Protein AF-A0A1A0CIY7-F1 (afdb_monomer_lite)

Secondary structure (DSSP, 8-state):
------EEE--HHHHHHHHHH--TT-EEEEE-EEEEEEEEETTEEEEEEEEEE-STT-EEEEE------------------

Organism: Acetobacter pasteurianus (NCBI:txid438)

InterPro domains:
  IPR000424 Primosome PriB/single-strand DNA-binding [PF00436] (3-38)
  IPR012340 Nucleic acid-binding, OB-fold [G3DSA:2.40.50.140] (1-64)
  IPR012340 Nucleic acid-binding, OB-fold [SSF50249] (3-55)

Radius of gyration: 21.5 Å; chains: 1; bounding box: 32×42×74 Å

Foldseek 3Di:
DDDDAAEAEPPPVQVVVCVVPPDVPFDKDWWFDWDWDWDDDPPDTDIDIHGYHNDPRIDIGTDDDPPPPPPPPPDDDDDDD

Structure (mmCIF, N/CA/C/O backbone):
data_AF-A0A1A0CIY7-F1
#
_entry.id   AF-A0A1A0CIY7-F1
#
loop_
_at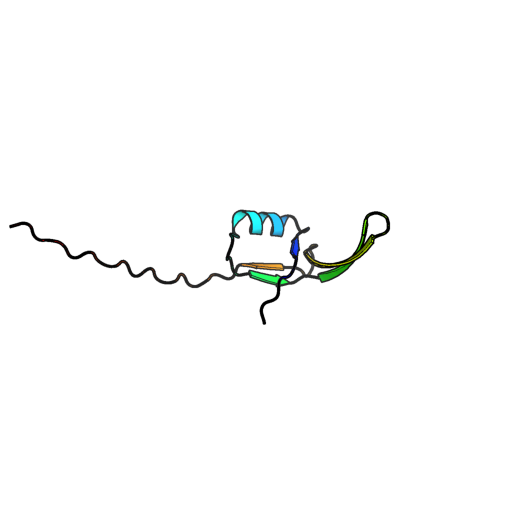om_site.group_PDB
_atom_site.id
_atom_site.type_symbol
_atom_site.label_atom_id
_atom_site.label_alt_id
_atom_site.label_comp_id
_atom_site.label_asym_id
_atom_site.label_entity_id
_atom_site.label_seq_id
_atom_site.pdbx_PDB_ins_code
_atom_site.Cartn_x
_atom_site.Cartn_y
_atom_site.Cartn_z
_atom_site.occupancy
_atom_site.B_iso_or_equiv
_atom_site.auth_seq_id
_atom_site.auth_comp_id
_atom_site.auth_asym_id
_atom_site.auth_atom_id
_atom_site.pdbx_PDB_model_num
ATOM 1 N N . MET A 1 1 ? 15.959 -5.778 13.441 1.00 72.44 1 MET A N 1
ATOM 2 C CA . MET A 1 1 ? 16.186 -5.000 12.204 1.00 72.44 1 MET A CA 1
ATOM 3 C C . MET A 1 1 ? 14.96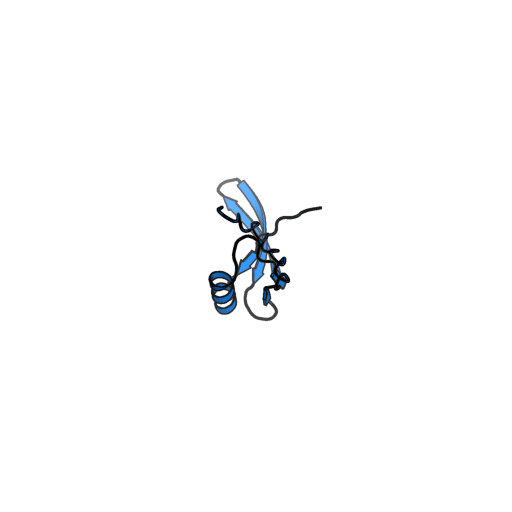0 -4.128 11.965 1.00 72.44 1 MET A C 1
ATOM 5 O O . MET A 1 1 ? 13.881 -4.543 12.375 1.00 72.44 1 MET A O 1
ATOM 9 N N . ARG A 1 2 ? 15.108 -2.913 11.428 1.00 93.19 2 ARG A N 1
ATOM 10 C CA . ARG A 1 2 ? 13.978 -2.018 11.130 1.00 93.19 2 ARG A CA 1
ATOM 11 C C . ARG A 1 2 ? 13.978 -1.765 9.631 1.00 93.19 2 ARG A C 1
ATOM 13 O O . ARG A 1 2 ? 14.946 -1.205 9.134 1.00 93.19 2 ARG A O 1
ATOM 20 N N . GLU A 1 3 ? 12.885 -2.132 8.980 1.00 96.56 3 GLU A N 1
ATOM 21 C CA . GLU A 1 3 ? 12.698 -1.983 7.538 1.00 96.56 3 GLU A CA 1
ATOM 22 C C . GLU A 1 3 ? 11.678 -0.885 7.228 1.00 96.56 3 GLU A C 1
ATOM 24 O O . GLU A 1 3 ? 10.813 -0.566 8.053 1.00 96.56 3 GLU A O 1
ATOM 29 N N . TRP A 1 4 ? 11.787 -0.310 6.032 1.00 96.75 4 TRP A N 1
ATOM 30 C CA . TRP A 1 4 ? 10.817 0.634 5.485 1.00 96.75 4 TRP A CA 1
ATOM 31 C C . TRP A 1 4 ? 10.157 0.013 4.259 1.00 96.75 4 TRP A C 1
ATOM 33 O O . TRP A 1 4 ? 10.839 -0.428 3.339 1.00 96.75 4 TRP A O 1
ATOM 43 N N . HIS A 1 5 ? 8.826 0.006 4.240 1.00 97.75 5 HIS A N 1
ATOM 44 C CA . HIS A 1 5 ? 8.040 -0.530 3.133 1.00 97.75 5 HIS A CA 1
ATOM 45 C C . HIS A 1 5 ? 7.169 0.575 2.535 1.00 97.75 5 HIS A C 1
ATOM 47 O O . HIS A 1 5 ? 6.516 1.320 3.269 1.00 97.75 5 HIS A O 1
ATOM 53 N N . GLN A 1 6 ? 7.147 0.669 1.206 1.00 98.06 6 GLN A N 1
ATOM 54 C CA . GLN A 1 6 ? 6.258 1.573 0.483 1.00 98.06 6 GLN A CA 1
ATOM 55 C C . GLN A 1 6 ? 4.904 0.894 0.263 1.00 98.06 6 GLN A C 1
ATOM 57 O O . GLN A 1 6 ? 4.830 -0.167 -0.359 1.00 98.06 6 GLN A O 1
ATOM 62 N N . ILE A 1 7 ? 3.842 1.505 0.790 1.00 98.06 7 ILE A N 1
ATOM 63 C CA . ILE A 1 7 ? 2.463 1.026 0.652 1.00 98.06 7 ILE A CA 1
ATOM 64 C C . ILE A 1 7 ? 1.723 1.940 -0.326 1.00 98.06 7 ILE A C 1
ATOM 66 O O . ILE A 1 7 ? 1.708 3.156 -0.135 1.00 98.06 7 ILE A O 1
ATOM 70 N N . VAL A 1 8 ? 1.087 1.362 -1.344 1.00 98.00 8 VAL A N 1
ATOM 71 C CA . VAL A 1 8 ? 0.281 2.084 -2.337 1.00 98.00 8 VAL A CA 1
ATOM 72 C C . VAL A 1 8 ? -1.173 1.660 -2.197 1.00 98.00 8 VAL A C 1
ATOM 74 O O . VAL A 1 8 ? -1.514 0.506 -2.448 1.00 98.00 8 VAL A O 1
ATOM 77 N N . CYS A 1 9 ? -2.038 2.593 -1.798 1.00 97.88 9 CYS A N 1
ATOM 78 C CA . CYS A 1 9 ? -3.464 2.334 -1.624 1.00 97.88 9 CYS A CA 1
ATOM 79 C C . CYS A 1 9 ? -4.263 2.845 -2.825 1.00 97.88 9 CYS A C 1
ATOM 81 O O . CYS A 1 9 ? -4.395 4.053 -3.003 1.00 97.88 9 CYS A O 1
ATOM 83 N N . LEU A 1 10 ? -4.767 1.920 -3.641 1.00 97.38 10 LEU A N 1
ATOM 84 C CA . LEU A 1 10 ? -5.623 2.187 -4.801 1.00 97.38 10 LEU A CA 1
ATOM 85 C C . LEU A 1 10 ? -7.108 1.937 -4.488 1.00 97.38 10 LEU A C 1
ATOM 87 O O . LEU A 1 10 ? -7.978 2.459 -5.180 1.00 97.38 10 LEU A O 1
ATOM 91 N N . ASP A 1 11 ? -7.412 1.166 -3.439 1.00 97.12 11 ASP A N 1
ATOM 92 C CA . ASP A 1 11 ? -8.774 1.019 -2.924 1.00 97.12 11 ASP A CA 1
ATOM 93 C C . ASP A 1 11 ? -9.250 2.330 -2.273 1.00 97.12 11 ASP A C 1
ATOM 95 O O . ASP A 1 11 ? -8.756 2.748 -1.220 1.00 97.12 11 ASP A O 1
ATOM 99 N N . GLN A 1 12 ? -10.237 2.983 -2.897 1.00 96.25 12 GLN A N 1
ATOM 100 C CA . GLN A 1 12 ? -10.721 4.300 -2.469 1.00 96.25 12 GLN A CA 1
ATOM 101 C C . GLN A 1 12 ? -11.271 4.292 -1.037 1.00 96.25 12 GLN A C 1
ATOM 103 O O . GLN A 1 12 ? -11.041 5.229 -0.272 1.00 96.25 12 GLN A O 1
ATOM 108 N N . ARG A 1 13 ? -11.979 3.228 -0.640 1.00 95.56 13 ARG A N 1
ATOM 109 C CA . ARG A 1 13 ? -12.591 3.122 0.692 1.00 95.56 13 ARG A CA 1
ATOM 110 C C . ARG A 1 13 ? -11.514 3.075 1.778 1.00 95.56 13 ARG A C 1
ATOM 112 O O . ARG A 1 13 ? -11.646 3.745 2.808 1.00 95.56 13 ARG A O 1
ATOM 119 N N . LEU A 1 14 ? -10.453 2.299 1.562 1.00 96.38 14 LEU A N 1
ATOM 120 C CA . LEU A 1 14 ? -9.319 2.197 2.481 1.00 96.38 14 LEU A CA 1
ATOM 121 C C . LEU A 1 14 ? -8.456 3.466 2.469 1.00 96.38 14 LEU A C 1
ATOM 123 O O . LEU A 1 14 ? -8.036 3.924 3.53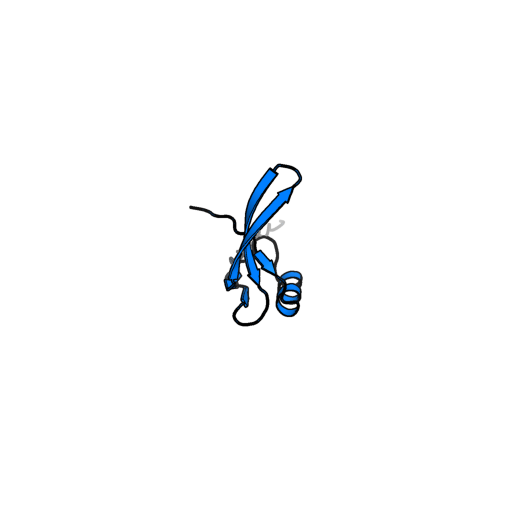8 1.00 96.38 14 LEU A O 1
ATOM 127 N N . ALA A 1 15 ? -8.244 4.087 1.306 1.00 96.56 15 ALA A N 1
ATOM 128 C CA . ALA A 1 15 ? -7.565 5.379 1.201 1.00 96.56 15 ALA A CA 1
ATOM 129 C C . ALA A 1 15 ? -8.290 6.455 2.029 1.00 96.56 15 ALA A C 1
ATOM 131 O O . ALA A 1 15 ? -7.698 7.101 2.894 1.00 96.56 15 ALA A O 1
ATOM 132 N N . ASP A 1 16 ? -9.605 6.570 1.869 1.00 96.88 16 ASP A N 1
ATOM 133 C CA . ASP A 1 16 ? -10.439 7.502 2.623 1.00 96.88 16 ASP A CA 1
ATOM 134 C C . ASP A 1 16 ? -10.382 7.262 4.138 1.00 96.88 16 ASP A C 1
ATOM 136 O O . ASP A 1 16 ? -10.279 8.194 4.943 1.00 96.88 16 ASP A O 1
ATOM 140 N N . MET A 1 17 ? -10.459 5.998 4.559 1.00 94.94 17 MET A N 1
ATOM 141 C CA . MET A 1 17 ? -10.361 5.628 5.968 1.00 94.94 17 MET A CA 1
ATOM 142 C C . MET A 1 17 ? -8.991 6.001 6.554 1.00 94.94 17 MET A C 1
ATOM 144 O O . MET A 1 17 ? -8.938 6.590 7.638 1.00 94.94 17 MET A O 1
ATOM 148 N N . THR A 1 18 ? -7.902 5.676 5.856 1.00 95.25 18 THR A N 1
ATOM 149 C CA . THR A 1 18 ? -6.535 5.954 6.319 1.00 95.25 18 THR A CA 1
ATOM 150 C C . THR A 1 18 ? -6.244 7.450 6.366 1.00 95.25 18 THR A C 1
ATOM 152 O O . THR A 1 18 ? -5.746 7.921 7.385 1.00 95.25 18 THR A O 1
ATOM 155 N N . MET A 1 19 ? -6.647 8.233 5.361 1.00 95.88 19 MET A N 1
ATOM 156 C CA . MET A 1 19 ? -6.513 9.698 5.388 1.00 95.88 19 MET A CA 1
ATOM 157 C C . MET A 1 19 ? -7.232 10.323 6.596 1.00 95.88 19 MET A C 1
ATOM 159 O O . MET A 1 19 ? -6.700 11.208 7.277 1.00 95.88 19 MET A O 1
ATOM 163 N N . ARG A 1 20 ? -8.433 9.830 6.926 1.00 95.75 20 ARG A N 1
ATOM 164 C CA . ARG A 1 20 ? -9.200 10.336 8.074 1.00 95.75 20 ARG A CA 1
ATOM 165 C C . ARG A 1 20 ? -8.588 9.944 9.418 1.00 95.75 20 ARG A C 1
ATOM 167 O O . ARG A 1 20 ? -8.504 10.799 10.303 1.00 95.75 20 ARG A O 1
ATOM 174 N N . LYS A 1 21 ? -8.179 8.681 9.583 1.00 93.94 21 LYS A N 1
ATOM 175 C CA . LYS A 1 21 ? -7.858 8.091 10.897 1.00 93.94 21 LYS A CA 1
ATOM 176 C C . LYS A 1 21 ? -6.364 7.923 11.188 1.00 93.94 21 LYS A C 1
ATOM 178 O O . LYS A 1 21 ? -5.977 7.994 12.353 1.00 93.94 21 LYS A O 1
ATOM 183 N N . CYS A 1 22 ? -5.521 7.713 10.181 1.00 94.38 22 CYS A N 1
ATOM 184 C CA . CYS A 1 22 ? -4.087 7.526 10.389 1.00 94.38 22 CYS A CA 1
ATOM 185 C C . CYS A 1 22 ? -3.369 8.868 10.551 1.00 94.38 22 CYS A C 1
ATOM 187 O O . CYS A 1 22 ? -3.676 9.868 9.899 1.00 94.38 22 CYS A O 1
ATOM 189 N N . ARG A 1 23 ? -2.368 8.887 11.424 1.00 94.25 23 ARG A N 1
ATOM 190 C CA . ARG A 1 23 ? -1.406 9.975 11.598 1.00 94.25 23 ARG A CA 1
ATOM 191 C C . ARG A 1 23 ? -0.007 9.369 11.644 1.00 94.25 23 ARG A C 1
ATOM 193 O O . ARG A 1 23 ? 0.159 8.155 11.757 1.00 94.25 23 ARG A O 1
ATOM 200 N N . LYS A 1 24 ? 1.024 10.210 11.579 1.00 95.12 24 LYS A N 1
ATOM 201 C CA . LYS A 1 24 ? 2.398 9.746 11.797 1.00 95.12 24 LYS A CA 1
ATOM 202 C C . LYS A 1 24 ? 2.483 9.011 13.143 1.00 95.12 24 LYS A C 1
ATOM 204 O O . LYS A 1 24 ? 2.104 9.567 14.170 1.00 95.12 24 LYS A O 1
ATOM 209 N N . GLY A 1 25 ? 2.982 7.775 13.120 1.00 93.25 25 GLY A N 1
ATOM 210 C CA . GLY A 1 25 ? 3.094 6.913 14.302 1.00 93.25 25 GLY A CA 1
ATOM 211 C C . GLY A 1 25 ? 1.881 6.018 14.579 1.00 93.25 25 GLY A C 1
ATOM 212 O O . GLY A 1 25 ? 1.944 5.223 15.512 1.00 93.25 25 GLY A O 1
ATOM 213 N N . THR A 1 26 ? 0.802 6.102 13.791 1.00 93.94 26 THR A N 1
ATOM 214 C CA . THR A 1 26 ? -0.292 5.123 13.856 1.00 93.94 26 THR A CA 1
ATOM 215 C C . THR A 1 26 ? 0.239 3.732 13.528 1.00 93.94 26 THR A C 1
ATOM 217 O O . THR A 1 26 ? 0.895 3.540 12.506 1.00 93.94 26 THR A O 1
ATOM 220 N N . GLN A 1 27 ? -0.056 2.764 14.393 1.00 95.44 27 GLN A N 1
ATOM 221 C CA . GLN A 1 27 ? 0.224 1.361 14.123 1.00 95.44 27 GLN A CA 1
ATOM 222 C C . GLN A 1 27 ? -0.883 0.776 13.253 1.00 95.44 27 GLN A C 1
ATOM 224 O O . GLN A 1 27 ? -2.068 1.009 13.493 1.00 95.44 27 GLN A O 1
ATOM 229 N N . VAL A 1 28 ? -0.483 0.026 12.234 1.00 96.38 28 VAL A N 1
ATOM 230 C CA . VAL A 1 28 ? -1.391 -0.600 11.277 1.00 96.38 28 VAL A CA 1
ATOM 231 C C . VAL A 1 28 ? -0.943 -2.028 10.993 1.00 96.38 28 VAL A C 1
ATOM 233 O O . VAL A 1 28 ? 0.255 -2.308 10.961 1.00 96.38 28 VAL A O 1
ATOM 236 N N . LEU A 1 29 ? -1.912 -2.909 10.778 1.00 97.19 29 LEU A N 1
ATOM 237 C CA . LEU A 1 29 ? -1.740 -4.174 10.077 1.00 97.19 29 LEU A CA 1
ATOM 238 C C . LEU A 1 29 ? -2.114 -3.937 8.609 1.00 97.19 29 LEU A C 1
ATOM 240 O O . LEU A 1 29 ? -3.137 -3.311 8.334 1.00 97.19 29 LEU A O 1
ATOM 244 N N . VAL A 1 30 ? -1.279 -4.409 7.685 1.00 97.62 30 VAL A N 1
ATOM 245 C CA . VAL A 1 30 ? -1.479 -4.239 6.240 1.00 97.62 30 VAL A CA 1
ATOM 246 C C . VAL A 1 30 ? -1.419 -5.604 5.573 1.00 97.62 30 VAL A C 1
ATOM 248 O O . VAL A 1 30 ? -0.429 -6.316 5.728 1.00 97.62 30 VAL A O 1
ATOM 251 N N . GLU A 1 31 ? -2.451 -5.934 4.804 1.00 98.19 31 GLU A N 1
ATOM 252 C CA . GLU A 1 31 ? -2.483 -7.085 3.906 1.00 98.19 31 GLU A CA 1
ATOM 253 C C . GLU A 1 31 ? -2.608 -6.572 2.475 1.00 98.19 31 GLU A C 1
ATOM 255 O O . GLU A 1 31 ? -3.541 -5.843 2.143 1.00 98.19 31 GLU A O 1
ATOM 260 N N . GLY A 1 32 ? -1.642 -6.914 1.629 1.00 98.00 32 GLY A N 1
ATOM 261 C CA . GLY A 1 32 ? -1.566 -6.404 0.269 1.00 98.00 32 GLY A CA 1
ATOM 262 C C . GLY A 1 32 ? -0.720 -7.283 -0.632 1.00 98.00 32 GLY A C 1
ATOM 263 O O . GLY A 1 32 ? -0.103 -8.254 -0.194 1.00 98.00 32 GLY A O 1
ATOM 264 N N . ARG A 1 33 ? -0.670 -6.925 -1.913 1.00 97.88 33 ARG A N 1
ATOM 265 C CA . ARG A 1 33 ? 0.090 -7.667 -2.922 1.00 97.88 33 ARG A CA 1
ATOM 266 C C . ARG A 1 33 ? 1.461 -7.041 -3.111 1.00 97.88 33 ARG A C 1
ATOM 268 O O . ARG A 1 33 ? 1.557 -5.848 -3.392 1.00 97.88 33 ARG A O 1
ATOM 275 N N . LEU A 1 34 ? 2.516 -7.845 -3.013 1.00 98.06 34 LEU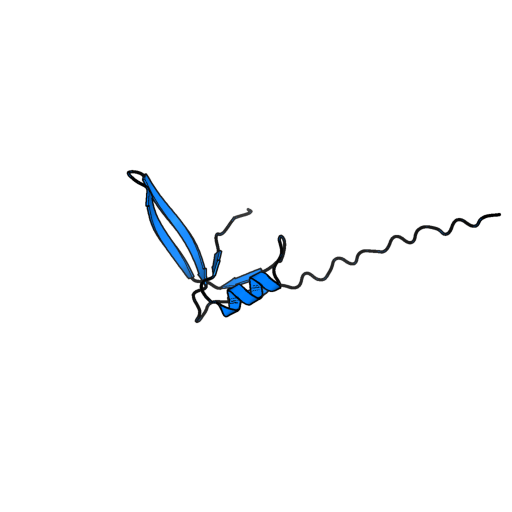 A N 1
ATOM 276 C CA . LEU A 1 34 ? 3.854 -7.399 -3.386 1.00 98.06 34 LEU A CA 1
ATOM 277 C C . LEU A 1 34 ? 3.916 -7.217 -4.906 1.00 98.06 34 LEU A C 1
ATOM 279 O O . LEU A 1 34 ? 3.633 -8.152 -5.656 1.00 98.06 34 LEU A O 1
ATOM 283 N N . ARG A 1 35 ? 4.292 -6.025 -5.363 1.00 97.75 35 ARG A N 1
ATOM 284 C CA . ARG A 1 35 ? 4.518 -5.736 -6.779 1.00 97.75 35 ARG A CA 1
ATOM 285 C C . ARG A 1 35 ? 5.922 -5.195 -6.986 1.00 97.75 35 ARG A C 1
ATOM 287 O O . ARG A 1 35 ? 6.368 -4.322 -6.249 1.00 97.75 35 ARG A O 1
ATOM 294 N N . ALA A 1 36 ? 6.586 -5.704 -8.016 1.00 98.19 36 ALA A N 1
ATOM 295 C CA . ALA A 1 36 ? 7.860 -5.201 -8.503 1.00 98.19 36 ALA A CA 1
ATOM 296 C C . ALA A 1 36 ? 7.624 -4.526 -9.857 1.00 98.19 36 ALA A C 1
ATOM 298 O O . ALA A 1 36 ? 7.126 -5.158 -10.787 1.00 98.19 36 ALA A O 1
ATOM 299 N N . THR A 1 37 ? 7.963 -3.245 -9.958 1.00 97.19 37 THR A N 1
ATOM 300 C CA . THR A 1 37 ? 7.823 -2.459 -11.187 1.00 97.19 37 THR A CA 1
ATOM 301 C C . THR A 1 37 ? 9.206 -2.063 -11.678 1.00 97.19 37 THR A C 1
ATOM 303 O O . THR A 1 37 ? 9.978 -1.475 -10.920 1.00 97.19 37 THR A O 1
ATOM 306 N N . LEU A 1 38 ? 9.522 -2.363 -12.939 1.00 97.69 38 LEU A N 1
ATOM 307 C CA . LEU A 1 38 ? 10.708 -1.813 -13.588 1.00 97.69 38 LEU A CA 1
ATOM 308 C C . LEU A 1 38 ? 10.446 -0.336 -13.895 1.00 97.69 38 LEU A C 1
ATOM 310 O O . LEU A 1 38 ? 9.564 -0.007 -14.685 1.00 97.69 38 LEU A O 1
ATOM 314 N N . VAL A 1 39 ? 11.199 0.547 -13.253 1.00 97.38 39 VAL A N 1
ATOM 315 C CA . VAL A 1 39 ? 11.164 1.987 -13.502 1.00 97.38 39 VAL A CA 1
ATOM 316 C C . VAL A 1 39 ? 12.304 2.325 -14.453 1.00 97.38 39 VAL A C 1
ATOM 318 O O . VAL A 1 39 ? 13.421 1.844 -14.274 1.00 97.38 39 VAL A O 1
ATOM 321 N N . SER A 1 40 ? 12.006 3.113 -15.486 1.00 96.75 40 SER A N 1
ATOM 322 C CA . SER A 1 40 ? 12.989 3.609 -16.452 1.00 96.75 40 SER A CA 1
ATOM 323 C C . SER A 1 40 ? 12.930 5.131 -16.492 1.00 96.75 40 SER A C 1
ATOM 325 O O . SER A 1 40 ? 11.885 5.695 -16.813 1.00 96.75 40 SER A O 1
ATOM 327 N N . GLU A 1 41 ? 14.047 5.786 -16.190 1.00 95.19 41 GLU A N 1
ATOM 328 C CA . GLU A 1 41 ? 14.213 7.236 -16.310 1.00 95.19 41 GLU A CA 1
ATOM 329 C C . GLU A 1 41 ? 15.439 7.525 -17.185 1.00 95.19 41 GLU A C 1
ATOM 331 O O . GLU A 1 41 ? 16.591 7.454 -16.749 1.00 95.19 41 GLU A O 1
ATOM 336 N N . GLY A 1 42 ? 15.188 7.797 -18.471 1.00 92.94 42 GLY A N 1
ATOM 337 C CA . GLY A 1 42 ? 16.245 7.918 -19.476 1.00 92.94 42 GLY A CA 1
ATOM 338 C C . GLY A 1 42 ? 17.043 6.609 -19.604 1.00 92.94 42 GLY A C 1
ATOM 339 O O . GLY A 1 42 ? 16.434 5.562 -19.824 1.00 92.94 42 GLY A O 1
ATOM 340 N N . PRO A 1 43 ? 18.384 6.635 -19.479 1.00 93.88 43 PRO A N 1
ATOM 341 C CA . PRO A 1 43 ? 19.206 5.425 -19.523 1.00 93.88 43 PRO A CA 1
ATOM 342 C C . PRO A 1 43 ? 19.211 4.631 -18.203 1.00 93.88 43 PRO A C 1
ATOM 344 O O . PRO A 1 43 ? 19.731 3.518 -18.174 1.00 93.88 43 PRO A O 1
ATOM 347 N N . ALA A 1 44 ? 18.689 5.186 -17.104 1.00 95.50 44 ALA A N 1
ATOM 348 C CA . ALA A 1 44 ? 18.702 4.532 -15.800 1.00 95.50 44 ALA A CA 1
ATOM 349 C C . ALA A 1 44 ? 17.488 3.608 -15.625 1.00 95.50 44 ALA A C 1
ATOM 351 O O . ALA A 1 44 ? 16.357 3.989 -15.931 1.00 95.50 44 ALA A O 1
ATOM 352 N N . GLN A 1 45 ? 17.725 2.409 -15.083 1.00 97.44 45 GLN A N 1
ATOM 353 C CA . GLN A 1 45 ? 16.683 1.435 -14.761 1.00 97.44 45 GLN A CA 1
ATOM 354 C C . GLN A 1 45 ? 16.871 0.866 -13.357 1.00 97.44 45 GLN A C 1
ATOM 356 O O . GLN A 1 45 ? 17.990 0.560 -12.945 1.00 97.44 45 GLN A O 1
ATOM 361 N N . TRP A 1 46 ? 15.771 0.698 -12.627 1.00 97.69 46 TRP A N 1
ATOM 362 C CA . TRP A 1 46 ? 15.763 0.031 -11.325 1.00 97.69 46 TRP A CA 1
ATOM 363 C C . TRP A 1 46 ? 14.409 -0.615 -11.042 1.00 97.69 46 TRP A C 1
ATOM 365 O O . TRP A 1 46 ? 13.396 -0.297 -11.665 1.00 97.69 46 TRP A O 1
ATOM 375 N N . VAL A 1 47 ? 14.383 -1.531 -10.075 1.00 97.88 47 VAL A N 1
ATOM 376 C CA . VAL A 1 47 ? 13.145 -2.164 -9.611 1.00 97.88 47 VAL A CA 1
ATOM 377 C C . VAL A 1 47 ? 12.621 -1.405 -8.399 1.00 97.88 47 VAL A C 1
ATOM 379 O O . VAL A 1 47 ? 13.319 -1.264 -7.396 1.00 97.88 47 VAL A O 1
ATOM 382 N N . ARG A 1 48 ? 11.375 -0.936 -8.479 1.00 97.62 48 ARG A N 1
ATOM 383 C CA . ARG A 1 48 ? 10.632 -0.413 -7.333 1.00 97.62 48 ARG A CA 1
ATOM 384 C C . ARG A 1 48 ? 9.692 -1.492 -6.810 1.00 97.62 48 ARG A C 1
ATOM 386 O O . ARG A 1 48 ? 8.840 -1.980 -7.552 1.00 97.62 48 ARG A O 1
ATOM 393 N N . THR A 1 49 ? 9.845 -1.836 -5.535 1.00 98.31 49 THR A N 1
ATOM 394 C CA . THR A 1 49 ? 9.019 -2.839 -4.857 1.00 98.31 49 THR A CA 1
ATOM 395 C C . THR A 1 49 ? 8.035 -2.159 -3.914 1.00 98.31 49 THR A C 1
ATOM 397 O O . THR A 1 49 ? 8.438 -1.397 -3.037 1.00 98.31 49 THR A O 1
ATOM 400 N N . GLU A 1 50 ? 6.748 -2.439 -4.086 1.00 98.50 50 GLU A N 1
ATOM 401 C CA . GLU A 1 50 ? 5.650 -1.800 -3.355 1.00 98.50 50 GLU A CA 1
ATOM 402 C C . GLU A 1 50 ? 4.660 -2.860 -2.858 1.00 98.50 50 GLU A C 1
ATOM 404 O O . GLU A 1 50 ? 4.465 -3.893 -3.500 1.00 98.50 50 GLU A O 1
ATOM 409 N N . ILE A 1 51 ? 4.010 -2.602 -1.722 1.00 98.44 51 ILE A N 1
ATOM 410 C CA . ILE A 1 51 ? 2.837 -3.365 -1.277 1.00 98.44 51 ILE A CA 1
ATOM 411 C C . ILE A 1 51 ? 1.603 -2.606 -1.758 1.00 98.44 51 ILE A C 1
ATOM 413 O O . ILE A 1 51 ? 1.357 -1.478 -1.330 1.00 98.44 51 ILE A O 1
ATOM 417 N N . VAL A 1 52 ? 0.838 -3.212 -2.659 1.00 98.25 52 VAL A N 1
ATOM 418 C CA . VAL A 1 52 ? -0.308 -2.577 -3.317 1.00 98.25 52 VAL A CA 1
ATOM 419 C C . VAL A 1 52 ? -1.619 -3.090 -2.728 1.00 98.25 52 VAL A C 1
ATOM 421 O O . VAL A 1 52 ? -1.814 -4.297 -2.585 1.00 98.25 52 VAL A O 1
ATOM 424 N N . ILE A 1 53 ? -2.508 -2.152 -2.405 1.00 98.25 53 ILE A N 1
ATOM 425 C CA . ILE A 1 53 ? -3.857 -2.370 -1.876 1.00 98.25 53 ILE A CA 1
ATOM 426 C C . ILE A 1 53 ? -4.845 -1.962 -2.970 1.00 98.25 53 ILE A C 1
ATOM 428 O O . ILE A 1 53 ? -5.181 -0.789 -3.110 1.00 98.25 53 ILE A O 1
ATOM 432 N N . ASP A 1 54 ? -5.263 -2.920 -3.789 1.00 95.62 54 ASP A N 1
ATOM 433 C CA . ASP A 1 54 ? -6.062 -2.727 -5.010 1.00 95.62 54 ASP A CA 1
ATOM 434 C C . ASP A 1 54 ? -7.468 -3.350 -4.927 1.00 95.62 54 ASP A C 1
ATOM 436 O O . ASP A 1 54 ? -8.134 -3.532 -5.945 1.00 95.62 54 ASP A O 1
ATOM 440 N N . GLY A 1 55 ? -7.939 -3.646 -3.711 1.00 90.38 55 GLY A N 1
ATOM 441 C CA . GLY A 1 55 ? -9.307 -4.082 -3.433 1.00 90.38 55 GLY A CA 1
ATOM 442 C C . GLY A 1 55 ? -9.368 -5.489 -2.845 1.00 90.38 55 GLY A C 1
ATOM 443 O O . GLY A 1 55 ? -8.904 -5.720 -1.732 1.00 90.38 55 GLY A O 1
ATOM 444 N N . SER A 1 56 ? -9.981 -6.431 -3.570 1.00 91.75 56 SER A N 1
ATOM 445 C CA . SER A 1 56 ? -10.303 -7.772 -3.055 1.00 91.75 56 SER A CA 1
ATOM 446 C C . SER A 1 56 ? -9.088 -8.490 -2.458 1.00 91.75 56 SER A C 1
ATOM 448 O O . SER A 1 56 ? -8.063 -8.635 -3.129 1.00 91.75 56 SER A O 1
ATOM 450 N N . GLY A 1 57 ? -9.228 -8.990 -1.225 1.00 93.62 57 GLY A N 1
ATOM 451 C CA . GLY A 1 57 ? -8.168 -9.699 -0.498 1.00 93.62 57 GLY A CA 1
ATOM 452 C C . GLY A 1 57 ? -7.027 -8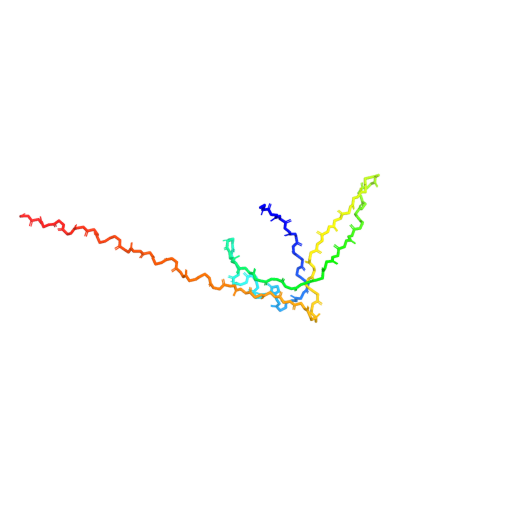.801 -0.011 1.00 93.62 57 GLY A C 1
ATOM 453 O O . GLY A 1 57 ? -5.934 -9.293 0.232 1.00 93.62 57 GLY A O 1
ATOM 454 N N . CYS A 1 58 ? -7.236 -7.487 0.061 1.00 97.75 58 CYS A N 1
ATOM 455 C CA . CYS A 1 58 ? -6.315 -6.554 0.699 1.00 97.75 58 CYS A CA 1
ATOM 456 C C . CYS A 1 58 ? -7.044 -5.797 1.809 1.00 97.75 58 CYS A C 1
ATOM 458 O O . CYS A 1 58 ? -8.243 -5.528 1.702 1.00 97.75 58 CYS A O 1
ATOM 460 N N . ASP A 1 59 ? -6.321 -5.424 2.861 1.00 97.19 59 ASP A N 1
ATOM 461 C CA . ASP A 1 59 ? -6.892 -4.683 3.980 1.00 97.19 59 ASP A CA 1
ATOM 462 C C . ASP A 1 59 ? -5.860 -3.802 4.693 1.00 97.19 59 ASP A C 1
ATOM 464 O O . ASP A 1 59 ? -4.648 -4.034 4.649 1.00 97.19 59 ASP A O 1
ATOM 468 N N . ILE A 1 60 ? -6.365 -2.770 5.370 1.00 97.06 60 ILE A N 1
ATOM 469 C CA . ILE A 1 60 ? -5.594 -1.960 6.309 1.00 97.06 60 ILE A CA 1
ATOM 470 C C . ILE A 1 60 ? -6.384 -1.887 7.612 1.00 97.06 60 ILE A C 1
ATOM 472 O O . ILE A 1 60 ? -7.409 -1.214 7.696 1.00 97.06 60 ILE A O 1
ATOM 476 N N . THR A 1 61 ? -5.866 -2.506 8.666 1.00 95.81 61 THR A N 1
ATOM 477 C CA . THR A 1 61 ? -6.462 -2.443 10.001 1.00 95.81 61 THR A CA 1
ATOM 478 C C . THR A 1 61 ? -5.647 -1.502 10.883 1.00 95.81 61 THR A C 1
ATOM 480 O O . THR A 1 61 ? -4.447 -1.687 11.079 1.00 95.81 61 THR A O 1
ATOM 483 N N . ILE A 1 62 ? -6.295 -0.480 11.448 1.00 94.50 62 ILE A N 1
ATOM 484 C CA . ILE A 1 62 ? -5.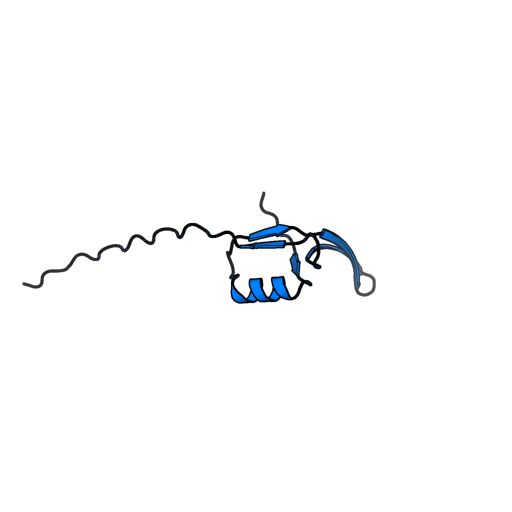665 0.413 12.429 1.00 94.50 62 ILE A CA 1
ATOM 485 C C . ILE A 1 62 ? -5.627 -0.294 13.778 1.00 94.50 62 ILE A C 1
ATOM 487 O O . ILE A 1 62 ? -6.667 -0.657 14.323 1.00 94.50 62 ILE A O 1
ATOM 491 N N . LEU A 1 63 ? -4.427 -0.450 14.327 1.00 93.75 63 LEU A N 1
ATOM 492 C CA . LEU A 1 63 ? -4.223 -1.055 15.632 1.00 93.75 63 LEU A CA 1
ATOM 493 C C . LEU A 1 63 ? -4.330 0.047 16.688 1.00 93.75 63 LEU A C 1
ATOM 495 O O . LEU A 1 63 ? -3.549 1.005 16.689 1.00 93.75 63 LEU A O 1
ATOM 499 N N . GLU A 1 64 ? -5.315 -0.051 17.583 1.00 78.88 64 GLU A N 1
ATOM 500 C CA . GLU A 1 64 ? -5.368 0.846 18.733 1.00 78.88 64 GLU A CA 1
ATOM 501 C C . GLU A 1 64 ? -4.203 0.530 19.672 1.00 78.88 64 GLU A C 1
ATOM 503 O O . GLU A 1 64 ? -4.171 -0.494 20.351 1.00 78.88 64 GLU A O 1
ATOM 508 N N . LEU A 1 65 ? -3.249 1.457 19.747 1.00 60.81 65 LEU A N 1
ATOM 509 C CA . LEU A 1 65 ? -2.345 1.526 20.882 1.00 60.81 65 LEU A CA 1
ATOM 510 C C . LEU A 1 65 ? -3.200 1.824 22.113 1.00 60.81 65 LEU A C 1
ATOM 512 O O . LEU A 1 65 ? -3.795 2.903 22.206 1.00 60.81 65 LEU A O 1
ATOM 516 N N . SER A 1 66 ? -3.238 0.891 23.065 1.00 50.19 66 SER A N 1
ATOM 517 C CA . SER A 1 66 ? -3.673 1.174 24.429 1.00 50.19 66 SER A CA 1
ATOM 518 C C . SER A 1 66 ? -2.990 2.471 24.863 1.00 50.19 66 SER A C 1
ATOM 520 O O . SER A 1 66 ? -1.763 2.556 24.936 1.00 50.19 66 SER A O 1
ATOM 522 N N . LYS A 1 67 ? -3.779 3.547 25.007 1.00 56.06 67 LYS A N 1
ATOM 523 C CA . LYS A 1 67 ? -3.239 4.891 25.246 1.00 56.06 67 LYS A CA 1
ATOM 524 C C . LYS A 1 67 ? -2.259 4.797 26.417 1.00 56.06 67 LYS A C 1
ATOM 526 O O . LYS A 1 67 ? -2.681 4.333 27.478 1.00 56.06 67 LYS A O 1
ATOM 531 N N . PRO A 1 68 ? -0.996 5.247 26.293 1.00 51.41 68 PRO A N 1
ATOM 532 C CA . PRO A 1 68 ? -0.148 5.353 27.462 1.00 51.41 68 PRO A CA 1
ATOM 533 C C . PRO A 1 68 ? -0.853 6.320 28.407 1.00 51.41 68 PRO A C 1
ATOM 535 O O . PRO A 1 68 ? -1.076 7.487 28.071 1.00 51.41 68 PRO A O 1
ATOM 538 N N . THR A 1 69 ? -1.288 5.811 29.557 1.00 55.38 69 THR A N 1
ATOM 539 C CA . THR A 1 69 ? -1.960 6.589 30.590 1.00 55.38 69 THR A CA 1
ATOM 540 C C . THR A 1 69 ? -1.052 7.758 30.943 1.00 55.38 69 THR A C 1
ATOM 542 O O . THR A 1 69 ? -0.075 7.595 31.672 1.00 55.38 69 THR A O 1
ATOM 545 N N . ARG A 1 70 ? -1.343 8.956 30.420 1.00 57.66 70 ARG A N 1
ATOM 546 C CA . ARG A 1 70 ? -0.717 10.192 30.893 1.00 57.66 70 ARG A CA 1
ATOM 547 C C . ARG A 1 70 ? -1.090 10.315 32.367 1.00 57.66 70 ARG A C 1
ATOM 549 O O . ARG A 1 70 ? -2.171 10.804 32.694 1.00 57.66 70 ARG A O 1
ATOM 556 N N . ARG A 1 71 ? -0.216 9.853 33.268 1.00 58.41 71 ARG A N 1
ATOM 557 C CA . ARG A 1 71 ? -0.318 10.152 34.697 1.00 58.41 71 ARG A CA 1
ATOM 558 C C . ARG A 1 71 ? -0.288 11.672 34.811 1.00 58.41 71 ARG A C 1
ATOM 560 O O . ARG A 1 71 ? 0.749 12.293 34.596 1.00 58.41 71 ARG A O 1
ATOM 567 N N . LYS A 1 72 ? -1.441 12.288 35.090 1.00 53.94 72 LYS A N 1
ATOM 568 C CA . LYS A 1 72 ? -1.496 13.704 35.455 1.00 53.94 72 LYS A CA 1
ATOM 569 C C . LYS A 1 72 ? -0.663 13.852 36.725 1.00 53.94 72 LYS A C 1
ATOM 571 O O . LYS A 1 72 ? -1.097 13.427 37.793 1.00 53.94 72 LYS A O 1
ATOM 576 N N . VAL A 1 73 ? 0.533 14.422 36.607 1.00 62.94 73 VAL A N 1
ATOM 577 C CA . VAL A 1 73 ? 1.313 14.854 37.768 1.00 62.94 73 VAL A CA 1
ATOM 578 C C . VAL A 1 73 ? 0.463 15.907 38.476 1.00 62.94 73 VAL A C 1
ATOM 580 O O . VAL A 1 73 ? 0.260 17.005 37.955 1.00 62.94 73 VAL A O 1
ATOM 583 N N . LYS A 1 74 ? -0.119 15.552 39.627 1.00 64.12 74 LYS A N 1
ATOM 584 C CA . LYS A 1 74 ? -0.808 16.515 40.490 1.00 64.12 74 LYS A CA 1
ATOM 585 C C . LYS A 1 74 ? 0.243 17.527 40.944 1.00 64.12 74 LYS A C 1
ATOM 587 O O . LYS A 1 74 ? 1.122 17.178 41.724 1.00 64.12 74 LYS A O 1
ATOM 592 N N . LYS A 1 75 ? 0.167 18.768 40.452 1.00 61.69 75 LYS A N 1
ATOM 593 C CA . LYS A 1 75 ? 0.949 19.868 41.030 1.00 61.69 75 LYS A CA 1
ATOM 594 C C . LYS A 1 75 ? 0.532 20.023 42.502 1.00 61.69 75 LYS A C 1
ATOM 596 O O . LYS A 1 75 ? -0.676 20.053 42.764 1.00 61.69 75 LYS A O 1
ATOM 601 N N . PRO A 1 76 ? 1.475 20.095 43.455 1.00 63.16 76 PRO A N 1
ATOM 602 C CA . PRO A 1 76 ? 1.136 20.332 44.849 1.00 63.16 76 PRO A CA 1
ATOM 603 C C . PRO A 1 76 ? 0.438 21.691 44.974 1.00 63.16 76 PRO A C 1
ATOM 605 O O . PRO A 1 76 ? 0.876 22.689 44.400 1.00 63.16 76 PRO A O 1
ATOM 608 N N . ARG A 1 77 ? -0.690 21.720 45.692 1.00 64.94 77 ARG A N 1
ATOM 609 C CA . ARG A 1 77 ? -1.380 22.966 46.038 1.00 64.94 77 ARG A CA 1
ATOM 610 C C . ARG A 1 77 ? -0.502 23.719 47.034 1.00 64.94 77 ARG A C 1
ATOM 612 O O . ARG A 1 77 ? -0.406 23.309 48.187 1.00 64.94 77 ARG A O 1
ATOM 619 N N . VAL A 1 78 ? 0.124 24.804 46.590 1.00 68.50 78 VAL A N 1
ATOM 620 C CA . VAL A 1 78 ? 0.774 25.766 47.485 1.00 68.50 78 VAL A CA 1
ATOM 621 C C . VAL A 1 78 ? -0.331 26.436 48.303 1.00 68.50 78 VAL A C 1
ATOM 623 O O . VAL A 1 78 ? -1.189 27.117 47.740 1.00 68.50 78 VAL A O 1
ATOM 626 N N . ARG A 1 79 ? -0.356 26.192 49.617 1.00 63.06 79 ARG A N 1
ATOM 627 C CA . ARG A 1 79 ? -1.185 26.964 50.549 1.00 63.06 79 ARG A CA 1
ATOM 628 C C . ARG A 1 79 ? -0.529 28.336 50.704 1.00 63.06 79 ARG A C 1
ATOM 630 O O . ARG A 1 79 ? 0.647 28.401 51.047 1.00 63.06 79 ARG A O 1
ATOM 637 N N . LYS A 1 80 ? -1.261 29.407 50.394 1.00 62.50 80 LYS A N 1
ATOM 638 C CA . LYS A 1 80 ? -0.867 30.766 50.783 1.00 62.50 80 LYS A CA 1
ATOM 639 C C . LYS A 1 80 ? -1.251 30.953 52.252 1.00 62.50 80 LYS A C 1
ATOM 641 O O . LYS A 1 80 ? -2.391 30.639 52.597 1.00 62.50 80 LYS A O 1
ATOM 646 N N . ASN A 1 81 ? -0.284 31.381 53.063 1.00 57.03 81 ASN A N 1
ATOM 647 C CA . ASN A 1 81 ? -0.517 31.937 54.396 1.00 57.03 81 ASN A CA 1
ATOM 648 C C . ASN A 1 81 ? -1.113 33.338 54.279 1.00 57.03 81 ASN A C 1
ATOM 650 O O . ASN A 1 81 ? -0.798 34.010 53.267 1.00 57.03 81 ASN A O 1
#

Sequence (81 aa):
MREWHQIVCLDQRLADMTMRKCRKGTQVLVEGRLRATLVSEGPAQWVRTEIVIDGSGCDITILELSKPTRRKVKKPRVRKN

pLDDT: mean 88.06, std 15.31, range [50.19, 98.5]